Protein AF-A0A5K1BV21-F1 (afdb_monomer)

Foldseek 3Di:
DPPAPADWDDWDWDQVVNRIDIWTAHPNRDID

Structure (mmCIF, N/CA/C/O backbone):
data_AF-A0A5K1BV21-F1
#
_entry.id   AF-A0A5K1BV21-F1
#
loop_
_atom_site.group_PDB
_atom_site.id
_atom_site.type_symbol
_atom_site.label_atom_id
_atom_site.label_alt_id
_atom_site.label_comp_id
_atom_site.label_asym_id
_atom_site.label_entity_id
_atom_site.label_seq_id
_atom_site.pdbx_PDB_ins_code
_atom_site.Cartn_x
_atom_site.Cartn_y
_atom_site.Cartn_z
_atom_site.occupancy
_atom_site.B_iso_or_equiv
_atom_site.auth_seq_id
_atom_site.auth_comp_id
_atom_site.auth_asym_id
_atom_site.auth_atom_id
_atom_site.pdbx_PDB_model_num
ATOM 1 N N . ILE A 1 1 ? -5.336 10.650 -12.497 1.00 62.94 1 ILE A N 1
ATOM 2 C CA . ILE A 1 1 ? -4.388 10.680 -11.3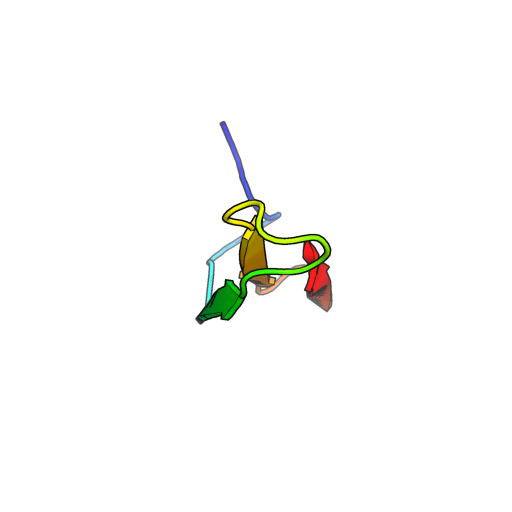61 1.00 62.94 1 ILE A CA 1
ATOM 3 C C . ILE A 1 1 ? -3.596 9.395 -11.460 1.00 62.94 1 ILE A C 1
ATOM 5 O O . ILE A 1 1 ? -4.218 8.343 -11.393 1.00 62.94 1 ILE A O 1
ATOM 9 N N . ASP A 1 2 ? -2.290 9.484 -11.702 1.00 79.19 2 ASP A N 1
ATOM 10 C CA . ASP A 1 2 ? -1.415 8.314 -11.616 1.00 79.19 2 ASP A CA 1
ATOM 11 C C . ASP A 1 2 ? -1.152 8.024 -10.144 1.00 79.19 2 ASP A C 1
ATOM 13 O O . ASP A 1 2 ? -0.513 8.816 -9.450 1.00 79.19 2 ASP A O 1
ATOM 17 N N . ALA A 1 3 ? -1.696 6.909 -9.657 1.00 85.88 3 ALA A N 1
ATOM 18 C CA . ALA A 1 3 ? -1.426 6.444 -8.304 1.00 85.88 3 ALA A CA 1
ATOM 19 C C . ALA A 1 3 ? 0.032 5.979 -8.174 1.00 85.88 3 ALA A C 1
ATOM 21 O O . ALA A 1 3 ? 0.668 6.269 -7.169 1.00 85.88 3 ALA A O 1
ATOM 22 N N . HIS A 1 4 ? 0.595 5.346 -9.204 1.00 92.31 4 HIS A N 1
ATOM 23 C CA . HIS A 1 4 ? 1.981 4.877 -9.271 1.00 92.31 4 HIS A CA 1
ATOM 24 C C . HIS A 1 4 ? 2.575 5.145 -10.659 1.00 92.31 4 HIS A C 1
ATOM 26 O O . HIS A 1 4 ? 1.833 5.331 -11.621 1.00 92.31 4 HIS A O 1
ATOM 32 N N . VAL A 1 5 ? 3.908 5.168 -10.775 1.00 93.19 5 VAL A N 1
ATOM 33 C CA . VAL A 1 5 ? 4.560 5.112 -12.098 1.00 93.19 5 VAL A CA 1
ATOM 34 C C . VAL A 1 5 ? 4.485 3.664 -12.596 1.00 93.19 5 VAL A C 1
ATOM 36 O O . VAL A 1 5 ? 5.286 2.827 -12.189 1.00 93.19 5 VAL A O 1
ATOM 39 N N . GLY A 1 6 ? 3.500 3.368 -13.448 1.00 90.44 6 GLY A N 1
ATOM 40 C CA . GLY A 1 6 ? 3.188 2.008 -13.904 1.00 90.44 6 GLY A CA 1
ATOM 41 C C . GLY A 1 6 ? 1.902 1.457 -13.279 1.00 90.44 6 GLY A C 1
ATOM 42 O O . GLY A 1 6 ? 1.0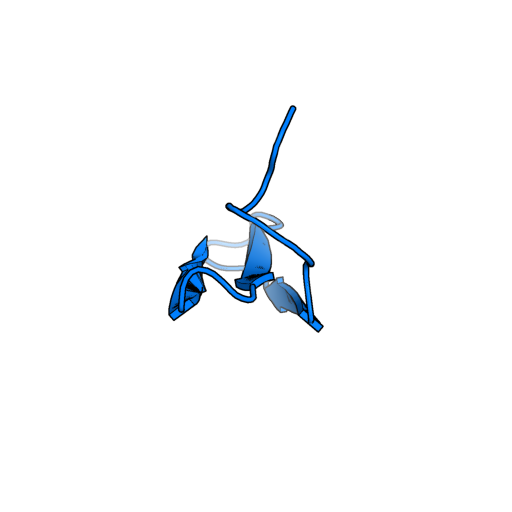05 2.221 -12.918 1.00 90.44 6 GLY A O 1
ATOM 43 N N . GLY A 1 7 ? 1.785 0.131 -13.188 1.00 93.81 7 GLY A N 1
ATOM 44 C CA 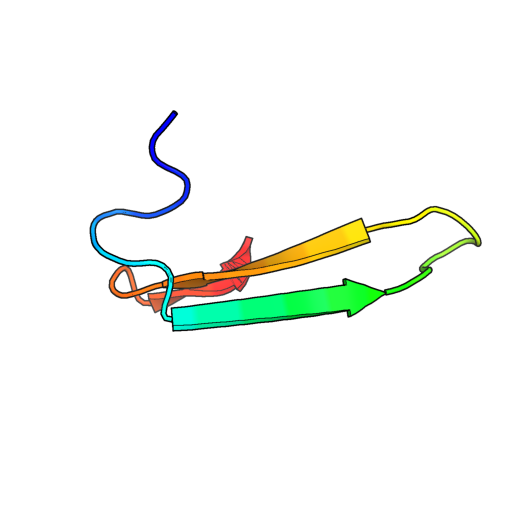. GLY A 1 7 ? 0.606 -0.541 -12.647 1.00 93.81 7 GLY A CA 1
ATOM 45 C C . GLY A 1 7 ? 0.523 -0.493 -11.120 1.00 93.81 7 GLY A C 1
ATOM 46 O O . GLY A 1 7 ? 1.531 -0.383 -10.418 1.00 93.81 7 GLY A O 1
ATOM 47 N N . VAL A 1 8 ? -0.705 -0.608 -10.611 1.00 96.00 8 VAL A N 1
ATOM 48 C CA . VAL A 1 8 ? -0.972 -0.976 -9.214 1.00 96.00 8 VAL A CA 1
ATOM 49 C C . VAL A 1 8 ? -1.083 -2.492 -9.158 1.00 96.00 8 VAL A C 1
ATOM 51 O O . VAL A 1 8 ? -1.838 -3.075 -9.936 1.00 96.00 8 VAL A O 1
ATOM 54 N N . ASN A 1 9 ? -0.352 -3.113 -8.239 1.00 95.62 9 ASN A N 1
ATOM 55 C CA . ASN A 1 9 ? -0.280 -4.568 -8.138 1.00 95.62 9 ASN A CA 1
ATOM 56 C C . ASN A 1 9 ? -1.138 -5.118 -6.998 1.00 95.62 9 ASN A C 1
ATOM 58 O O . ASN A 1 9 ? -1.702 -6.200 -7.133 1.00 95.62 9 ASN A O 1
ATOM 62 N N . ASP A 1 10 ? -1.260 -4.372 -5.898 1.00 96.19 10 ASP A N 1
ATOM 63 C CA . ASP A 1 10 ? -2.015 -4.796 -4.720 1.00 96.19 10 ASP A CA 1
ATOM 64 C C . ASP A 1 10 ? -2.700 -3.603 -4.038 1.00 96.19 10 ASP A C 1
ATOM 66 O O . ASP A 1 10 ? -2.250 -2.453 -4.147 1.00 96.19 10 ASP A O 1
ATOM 70 N N . ILE 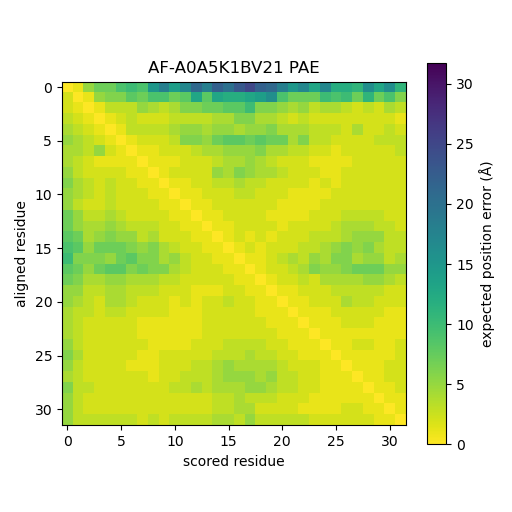A 1 11 ? -3.802 -3.887 -3.343 1.00 96.56 11 ILE A N 1
ATOM 71 C CA . ILE A 1 11 ? -4.617 -2.912 -2.615 1.00 96.56 11 ILE A CA 1
ATOM 72 C C . ILE A 1 11 ? -5.02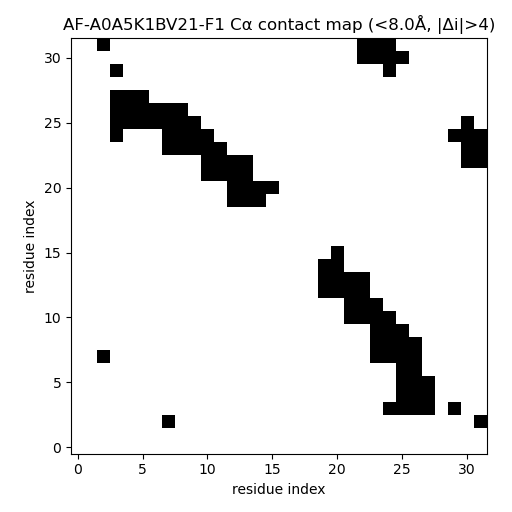6 -3.521 -1.274 1.00 96.56 11 ILE A C 1
ATOM 74 O O . ILE A 1 11 ? -5.672 -4.567 -1.213 1.00 96.56 11 ILE A O 1
ATOM 78 N N . ALA A 1 12 ? -4.732 -2.806 -0.192 1.00 97.12 12 ALA A N 1
ATOM 79 C CA . ALA A 1 12 ? -5.113 -3.174 1.161 1.00 97.12 12 ALA A CA 1
ATOM 80 C C . ALA A 1 12 ? -5.970 -2.084 1.817 1.00 97.12 12 ALA A C 1
ATOM 82 O O . ALA A 1 12 ? -5.771 -0.887 1.607 1.00 97.12 12 ALA A O 1
ATOM 83 N N . PHE A 1 13 ? -6.904 -2.508 2.669 1.00 97.06 13 PHE A N 1
ATOM 84 C CA . PHE A 1 13 ? -7.736 -1.621 3.479 1.00 97.06 13 PHE A CA 1
ATOM 85 C C . PHE A 1 13 ? -7.356 -1.751 4.950 1.00 97.06 13 PHE A C 1
ATOM 87 O O . PHE A 1 13 ? -7.186 -2.860 5.463 1.00 97.06 13 PHE A O 1
ATOM 94 N N . CYS A 1 14 ? -7.268 -0.628 5.656 1.00 95.94 14 CYS A N 1
ATOM 95 C CA . CYS A 1 14 ? -7.012 -0.613 7.091 1.00 95.94 14 CYS A CA 1
ATOM 96 C C . CYS A 1 14 ? -7.823 0.483 7.792 1.00 95.94 14 CYS A C 1
ATOM 98 O O . CYS A 1 14 ? -8.314 1.413 7.159 1.00 95.94 14 CYS A O 1
ATOM 100 N N . HIS A 1 15 ? -7.989 0.351 9.111 1.00 97.19 15 HIS A N 1
ATOM 101 C CA . HIS A 1 15 ? -8.708 1.328 9.935 1.00 97.19 15 HIS A CA 1
ATOM 102 C C . HIS A 1 15 ? -7.822 1.945 11.033 1.00 97.19 15 HIS A C 1
ATOM 104 O O . HIS A 1 15 ? -8.166 1.851 12.220 1.00 97.19 15 HIS A O 1
ATOM 110 N N . PRO A 1 16 ? -6.657 2.536 10.701 1.00 93.94 16 PRO A N 1
A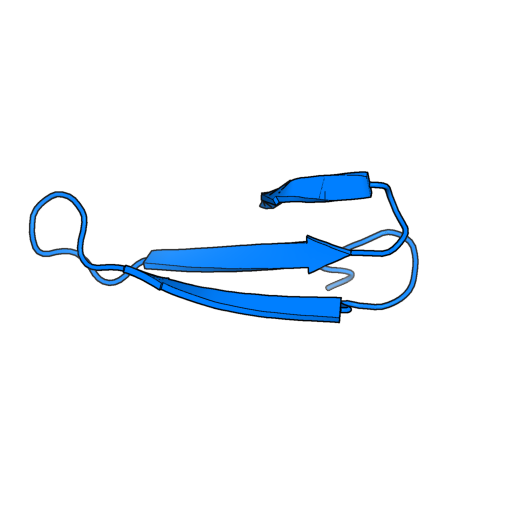TOM 111 C CA . PRO A 1 16 ? -5.844 3.217 11.699 1.00 93.94 16 PRO A CA 1
ATOM 112 C C . PRO A 1 16 ? -6.657 4.362 12.313 1.00 93.94 16 PRO A C 1
ATOM 114 O O . PRO A 1 16 ? -7.369 5.086 11.623 1.00 93.94 16 PRO A O 1
ATOM 117 N N . ASN A 1 17 ? -6.604 4.506 13.638 1.00 95.88 17 ASN A N 1
ATOM 118 C CA . ASN A 1 17 ? -7.351 5.539 14.370 1.00 95.88 17 ASN A CA 1
ATOM 119 C C . ASN A 1 17 ? -8.868 5.566 14.080 1.00 95.88 17 ASN A C 1
ATOM 121 O O . ASN A 1 17 ? -9.495 6.617 14.189 1.00 95.88 17 ASN A O 1
ATOM 125 N N . LYS A 1 18 ? -9.469 4.415 13.732 1.00 95.12 18 LYS A N 1
ATOM 126 C CA . LYS A 1 18 ? -10.885 4.289 13.321 1.00 95.12 18 LYS A CA 1
ATOM 127 C C . LYS A 1 18 ? -11.243 5.046 12.030 1.00 95.12 18 LYS A C 1
ATOM 129 O O . LYS A 1 18 ? -12.425 5.207 11.738 1.00 95.12 18 LYS A O 1
ATOM 134 N N . GLN A 1 19 ? -10.255 5.482 11.252 1.00 95.75 19 GLN A N 1
ATOM 135 C CA . GLN A 1 19 ? -10.446 6.083 9.935 1.00 95.75 19 GLN A CA 1
ATOM 136 C C . GLN A 1 19 ? -10.115 5.057 8.854 1.00 95.75 19 GLN A C 1
ATOM 138 O O . GLN A 1 19 ? -9.101 4.377 8.954 1.00 95.75 19 GLN A O 1
ATOM 143 N N . LEU A 1 20 ? -10.953 4.952 7.820 1.00 95.50 20 LEU A N 1
ATOM 144 C CA . LEU A 1 20 ? -10.651 4.116 6.661 1.00 95.50 20 LEU A CA 1
ATOM 145 C C . LEU A 1 20 ? -9.441 4.683 5.907 1.00 95.50 20 LEU A C 1
ATOM 147 O O . LEU A 1 20 ? -9.467 5.828 5.455 1.00 95.50 20 LEU A O 1
ATOM 151 N N . CYS A 1 21 ? -8.422 3.852 5.731 1.00 96.31 21 CYS A N 1
ATOM 152 C CA . CYS A 1 21 ? -7.256 4.116 4.904 1.00 96.31 21 CYS A CA 1
ATOM 153 C C . CYS A 1 21 ? -7.132 3.028 3.834 1.00 96.31 21 CYS A C 1
ATOM 155 O O . CYS A 1 21 ? -7.432 1.855 4.075 1.00 96.31 21 CYS A O 1
ATOM 157 N N . VAL A 1 22 ? -6.686 3.437 2.649 1.00 96.31 22 VAL A N 1
ATOM 158 C CA . VAL A 1 22 ? -6.395 2.555 1.517 1.00 96.31 22 VAL A CA 1
ATOM 159 C C . VAL A 1 22 ? -4.902 2.644 1.266 1.00 96.31 22 VAL A C 1
ATOM 161 O O . VAL A 1 22 ? -4.377 3.750 1.177 1.00 96.31 22 VAL A O 1
ATOM 164 N N . VAL A 1 23 ? -4.246 1.492 1.187 1.00 96.00 23 VAL A N 1
ATOM 165 C CA . VAL A 1 23 ? -2.815 1.375 0.917 1.00 96.00 23 VAL A CA 1
ATOM 166 C C . VAL A 1 23 ? -2.641 0.613 -0.388 1.00 96.00 23 VAL A C 1
ATOM 168 O O . VAL A 1 23 ? -3.292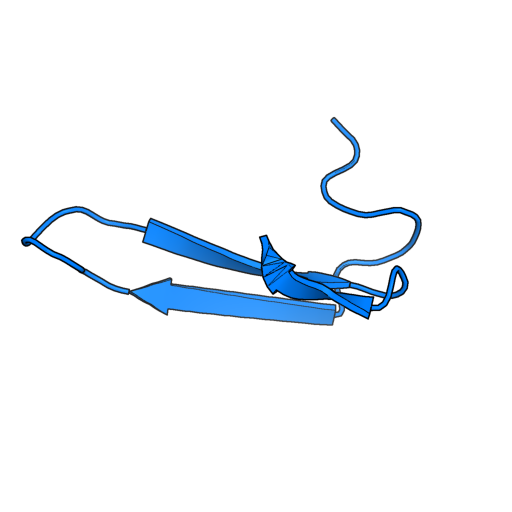 -0.405 -0.614 1.00 96.00 23 VAL A O 1
ATOM 171 N N . THR A 1 24 ? -1.764 1.107 -1.242 1.00 97.06 24 THR A N 1
ATOM 172 C CA . THR A 1 24 ? -1.488 0.596 -2.582 1.00 97.06 24 THR A CA 1
ATOM 173 C C . THR A 1 24 ? 0.008 0.392 -2.760 1.00 97.06 24 THR A C 1
ATOM 175 O O . THR A 1 24 ? 0.824 1.099 -2.163 1.00 97.06 24 THR A O 1
ATOM 178 N N . CYS A 1 25 ? 0.386 -0.595 -3.565 1.00 96.75 25 CYS A N 1
ATOM 179 C CA . CYS A 1 25 ? 1.759 -0.748 -4.030 1.00 96.75 25 CYS A CA 1
ATOM 180 C C . CYS A 1 25 ? 1.779 -0.959 -5.544 1.00 96.75 25 CYS A C 1
ATOM 182 O O . CYS A 1 25 ? 0.844 -1.522 -6.125 1.00 96.75 25 CYS A O 1
ATOM 184 N N . GLY A 1 26 ? 2.843 -0.494 -6.194 1.00 96.75 26 GLY A N 1
ATOM 185 C CA . GLY A 1 26 ? 2.927 -0.501 -7.650 1.00 96.75 26 GLY A CA 1
ATOM 186 C C . GLY A 1 26 ? 4.312 -0.811 -8.194 1.00 96.75 26 GLY A C 1
ATOM 187 O O . GLY A 1 26 ? 5.273 -1.030 -7.450 1.00 96.75 26 GLY A O 1
ATOM 188 N N . ASP A 1 27 ? 4.403 -0.811 -9.521 1.00 96.38 27 A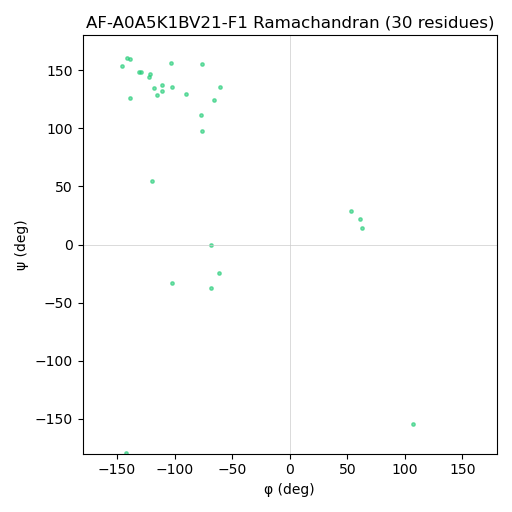SP A N 1
ATOM 189 C CA . ASP A 1 27 ? 5.635 -1.109 -10.267 1.00 96.38 27 ASP A CA 1
ATOM 190 C C . ASP A 1 27 ? 6.771 -0.122 -9.973 1.00 96.38 27 ASP A C 1
ATOM 192 O O . ASP A 1 27 ? 7.950 -0.468 -10.079 1.00 96.38 27 ASP A O 1
ATOM 196 N N . ASP A 1 28 ? 6.422 1.091 -9.534 1.00 95.69 28 ASP A N 1
ATOM 197 C CA . ASP A 1 28 ? 7.372 2.104 -9.068 1.00 95.69 28 ASP A CA 1
ATOM 198 C C . ASP A 1 28 ? 8.070 1.731 -7.747 1.00 95.69 28 ASP A C 1
ATOM 200 O O . ASP A 1 28 ? 8.929 2.476 -7.272 1.00 95.69 28 ASP A O 1
ATOM 204 N N . LYS A 1 29 ? 7.741 0.560 -7.179 1.00 94.19 29 LYS A N 1
ATOM 205 C CA . LYS A 1 29 ? 8.284 0.002 -5.933 1.00 94.19 29 LYS A CA 1
ATOM 206 C C . LYS A 1 29 ? 8.012 0.880 -4.713 1.00 94.19 29 LYS A C 1
ATOM 208 O O . LYS A 1 29 ? 8.715 0.770 -3.707 1.00 94.19 29 LYS A O 1
ATOM 213 N N . THR A 1 30 ? 7.000 1.741 -4.787 1.00 95.56 30 THR A N 1
ATOM 214 C CA . THR A 1 30 ? 6.546 2.555 -3.658 1.00 95.56 30 THR A CA 1
ATOM 215 C C . THR A 1 30 ? 5.267 1.990 -3.052 1.00 95.56 30 THR A C 1
ATOM 217 O O . THR A 1 30 ? 4.515 1.262 -3.703 1.00 95.56 30 THR A O 1
ATOM 220 N N . ILE A 1 31 ? 5.042 2.327 -1.783 1.00 94.50 31 ILE A N 1
ATOM 221 C CA . ILE A 1 31 ? 3.793 2.084 -1.063 1.00 94.50 31 ILE A CA 1
ATOM 222 C C . ILE A 1 31 ? 3.155 3.452 -0.818 1.00 94.50 31 ILE A C 1
ATOM 224 O O . ILE A 1 31 ? 3.856 4.371 -0.378 1.00 94.50 31 ILE A O 1
ATOM 228 N N . LYS A 1 32 ? 1.865 3.588 -1.121 1.00 91.94 32 LYS A N 1
ATOM 229 C CA . LYS A 1 32 ? 1.093 4.830 -0.982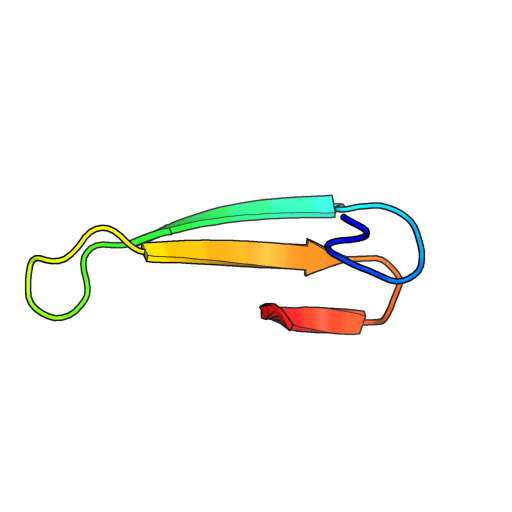 1.00 91.94 32 LYS A CA 1
ATOM 230 C C . LYS A 1 32 ? -0.219 4.578 -0.272 1.00 91.94 32 LYS A C 1
ATOM 232 O O . LYS A 1 32 ? -0.882 3.586 -0.644 1.00 91.94 32 LYS A O 1
#

Solvent-accessible surface area (backbone atoms only — not comparable to full-atom values): 2083 Å² total; per-residue (Å²): 132,79,90,41,68,67,52,77,79,52,79,49,80,46,56,67,96,81,40,86,44,72,39,37,34,26,70,62,76,48,77,83

Secondary structure (DSSP, 8-state):
--SSSS-EEEEEEE-GGGS-EEEEEETTS-B-

Sequence (32 aa):
IDAHVGGVNDIAFCHPNKQLCVVTCGDDKTIK

Radius of gyration: 10.46 Å; Cα contacts (8 Å, |Δi|>4): 52; chains: 1; bounding box: 19×16×28 Å

Nearest PDB structures (foldseek):
  5wg3-assembly1_A  TM=6.784E-01  e=9.236E+00  Homo sapiens

pLDDT: mean 93.53, std 6.56, range [62.94, 97.19]

Organism: NCBI:txid210225

InterPro domains:
  IPR015943 WD40/YVTN repeat-like-containing domain superfamily [G3DSA:2.130.10.10] (1-32)
  IPR027728 Topless family [PTHR44083] (1-32)

Mean predicted aligned error: 3.17 Å